Protein AF-A0A401TD90-F1 (afdb_monomer_lite)

Radius of gyration: 15.39 Å; chains: 1; bounding box: 31×41×41 Å

pLDDT: mean 76.8, std 19.7, range [31.86, 95.5]

Secondary structure (DSSP, 8-state):
-----B----STT--EEEE---S-TTGGGGGT-HHHHHHTT-EEE-TBTTTBSS-BS-SSS--GGG-B-TTT--HHHHHHHHHHHH-HHHHHHHSTTTTTSS--TT-GGG--SEEEEEEEETTEEEEEEEES-EEEETTEE-SSB-SSTTB-HHHHHHHHH-

Structure (mmCIF, N/CA/C/O backbone):
data_AF-A0A401TD90-F1
#
_entry.id   AF-A0A401TD90-F1
#
loop_
_atom_site.group_PDB
_atom_site.id
_atom_site.type_symbol
_atom_site.label_atom_id
_atom_site.label_alt_id
_atom_site.label_comp_id
_atom_site.label_asym_id
_atom_site.label_entity_id
_atom_site.label_seq_id
_atom_site.pdbx_PDB_ins_code
_atom_site.Cartn_x
_atom_site.Cartn_y
_atom_site.Cartn_z
_atom_site.occupancy
_atom_site.B_iso_or_equiv
_atom_site.auth_seq_id
_atom_site.auth_comp_id
_atom_site.auth_asym_id
_atom_site.auth_atom_id
_atom_site.pdbx_PDB_model_num
ATOM 1 N N . MET A 1 1 ? -1.130 -25.142 -6.577 1.00 31.86 1 MET A N 1
ATOM 2 C CA . MET A 1 1 ? -1.471 -23.709 -6.445 1.00 31.86 1 MET A CA 1
ATOM 3 C C . MET A 1 1 ? -2.400 -23.330 -7.586 1.00 31.86 1 MET A C 1
ATOM 5 O O . MET A 1 1 ? -2.073 -23.660 -8.720 1.00 31.86 1 MET A O 1
ATOM 9 N N . PRO A 1 2 ? -3.544 -22.691 -7.308 1.00 32.28 2 PRO A N 1
ATOM 10 C CA . PRO A 1 2 ? -3.805 -21.465 -8.053 1.00 32.28 2 PRO A CA 1
ATOM 11 C C . PRO A 1 2 ? -4.405 -20.373 -7.158 1.00 32.28 2 PRO A C 1
ATOM 13 O O . PRO A 1 2 ? -5.503 -20.513 -6.619 1.00 32.28 2 PRO A O 1
ATOM 16 N N . ILE A 1 3 ? -3.685 -19.256 -7.060 1.00 34.91 3 ILE A N 1
ATOM 17 C CA . ILE A 1 3 ? -4.291 -17.939 -6.857 1.00 34.91 3 ILE A CA 1
ATOM 18 C C . ILE A 1 3 ? -5.274 -17.767 -8.021 1.00 34.91 3 ILE A C 1
ATOM 20 O O . ILE A 1 3 ? -4.913 -18.009 -9.178 1.00 34.91 3 ILE A O 1
ATOM 24 N N . SER A 1 4 ? -6.536 -17.457 -7.732 1.00 32.69 4 SER A N 1
ATOM 25 C CA . SER A 1 4 ? -7.535 -17.244 -8.783 1.00 32.69 4 SER A CA 1
ATOM 26 C C . SER A 1 4 ? -7.292 -15.873 -9.402 1.00 32.69 4 SER A C 1
ATOM 28 O O . SER A 1 4 ? -7.885 -14.881 -9.004 1.00 32.69 4 SER A O 1
ATOM 30 N N . PHE A 1 5 ? -6.358 -15.822 -10.347 1.00 36.31 5 PHE A N 1
ATOM 31 C CA . PHE A 1 5 ? -6.118 -14.652 -11.174 1.00 36.31 5 PHE A CA 1
ATOM 32 C C . PHE A 1 5 ? -7.286 -14.496 -12.151 1.00 36.31 5 PHE A C 1
ATOM 34 O O . PHE A 1 5 ? -7.349 -15.209 -13.155 1.00 36.31 5 PHE A O 1
ATOM 41 N N . CYS A 1 6 ? -8.191 -13.550 -11.905 1.00 33.25 6 CYS A N 1
ATOM 42 C CA . CYS A 1 6 ? -9.061 -13.071 -12.973 1.00 33.25 6 CYS A CA 1
ATOM 43 C C . CYS A 1 6 ? -8.205 -12.221 -13.920 1.00 33.25 6 CYS A C 1
ATOM 45 O O . CYS A 1 6 ? -7.983 -11.034 -13.698 1.00 33.25 6 CYS A O 1
ATOM 47 N N . ARG A 1 7 ? -7.664 -12.847 -14.972 1.00 35.34 7 ARG A N 1
ATOM 48 C CA . ARG A 1 7 ? -7.084 -12.114 -16.102 1.00 35.34 7 ARG A CA 1
ATOM 49 C C . ARG A 1 7 ? -8.232 -11.531 -16.918 1.00 35.34 7 ARG A C 1
ATOM 51 O O . ARG A 1 7 ? -8.803 -12.235 -17.745 1.00 35.34 7 ARG A O 1
ATOM 58 N N . LEU A 1 8 ? -8.556 -10.262 -16.705 1.00 34.66 8 LEU A N 1
ATOM 59 C CA . LEU A 1 8 ? -9.324 -9.500 -17.686 1.00 34.66 8 LEU A CA 1
ATOM 60 C C . LEU A 1 8 ? -8.354 -8.824 -18.668 1.00 34.66 8 LEU A C 1
ATOM 62 O O . LEU A 1 8 ? -7.275 -8.386 -18.255 1.00 34.66 8 LEU A O 1
ATOM 66 N N . PRO A 1 9 ? -8.686 -8.758 -19.969 1.00 31.94 9 PRO A N 1
ATOM 67 C CA . PRO A 1 9 ? -7.861 -8.073 -20.953 1.00 31.94 9 PRO A CA 1
ATOM 68 C C . PRO A 1 9 ? -7.915 -6.562 -20.694 1.00 31.94 9 PRO A C 1
ATOM 70 O O . PRO A 1 9 ? -8.850 -5.884 -21.104 1.00 31.94 9 PRO A O 1
ATOM 73 N N . CYS A 1 10 ? -6.913 -6.026 -19.999 1.00 39.94 10 CYS A N 1
ATOM 74 C CA . CYS A 1 10 ? -6.721 -4.583 -19.895 1.00 39.94 10 CYS A CA 1
ATOM 75 C C . CYS A 1 10 ? -5.991 -4.085 -21.156 1.00 39.94 10 CYS A C 1
ATOM 77 O O . CYS A 1 10 ? -5.076 -4.748 -21.653 1.00 39.94 10 CYS A O 1
ATOM 79 N N . GLY A 1 11 ? -6.438 -2.954 -21.709 1.00 39.47 11 GLY A N 1
ATOM 80 C CA . GLY A 1 11 ? -6.043 -2.434 -23.020 1.00 39.47 11 GLY A CA 1
ATOM 81 C C . GLY A 1 11 ? -4.530 -2.429 -23.281 1.00 39.47 11 GLY A C 1
ATOM 82 O O . GLY A 1 11 ? -3.748 -1.872 -22.521 1.00 39.47 11 GLY A O 1
ATOM 83 N N . ALA A 1 12 ? -4.148 -3.088 -24.377 1.00 40.97 12 ALA A N 1
ATOM 84 C CA . ALA A 1 12 ? -2.905 -2.981 -25.143 1.00 40.97 12 ALA A CA 1
ATOM 85 C C . ALA A 1 12 ? -1.682 -2.310 -24.466 1.00 40.97 12 ALA A C 1
ATOM 87 O O . ALA A 1 12 ? -1.290 -1.225 -24.881 1.00 40.97 12 ALA A O 1
ATOM 88 N N . ARG A 1 13 ? -1.031 -2.979 -23.496 1.00 42.69 13 ARG A N 1
ATOM 89 C CA . ARG A 1 13 ? 0.454 -3.086 -23.345 1.00 42.69 13 ARG A CA 1
ATOM 90 C C . ARG A 1 13 ? 0.926 -3.599 -21.982 1.00 42.69 13 ARG A C 1
ATOM 92 O O . ARG A 1 13 ? 2.082 -4.007 -21.890 1.00 42.69 13 ARG A O 1
ATOM 99 N N . SER A 1 14 ? 0.066 -3.674 -20.971 1.00 50.41 14 SER A N 1
ATOM 100 C CA . SER A 1 14 ? 0.456 -4.119 -19.625 1.00 50.41 14 SER A CA 1
ATOM 101 C C . SER A 1 14 ? -0.301 -5.383 -19.227 1.00 50.41 14 SER A C 1
ATOM 103 O O . SER A 1 14 ? -1.516 -5.470 -19.388 1.00 50.41 14 SER A O 1
ATOM 105 N N . ARG A 1 15 ? 0.412 -6.399 -18.725 1.00 58.62 15 ARG A N 1
ATOM 106 C CA . ARG A 1 15 ? -0.233 -7.572 -18.120 1.00 58.62 15 ARG A CA 1
ATOM 107 C C . ARG A 1 15 ? -0.793 -7.130 -16.769 1.00 58.62 15 ARG A C 1
ATOM 109 O O . ARG A 1 15 ? -0.028 -7.059 -15.812 1.00 58.62 15 ARG A O 1
ATOM 116 N N . CYS A 1 16 ? -2.086 -6.821 -16.722 1.00 58.81 16 CYS A N 1
ATOM 117 C CA . CYS A 1 16 ? -2.776 -6.520 -15.474 1.00 58.81 16 CYS A CA 1
ATOM 118 C C . CYS A 1 16 ? -3.198 -7.812 -14.768 1.00 58.81 16 CYS A C 1
ATOM 120 O O . CYS A 1 16 ? -3.725 -8.742 -15.388 1.00 58.81 16 CYS A O 1
ATOM 122 N N . VAL A 1 17 ? -2.953 -7.868 -13.468 1.00 69.12 17 VAL A N 1
ATOM 123 C CA . VAL A 1 17 ? -3.370 -8.935 -12.567 1.00 69.12 17 VAL A CA 1
ATOM 124 C C . VAL A 1 17 ? -4.352 -8.334 -11.574 1.00 69.12 17 VAL A C 1
ATOM 126 O O . VAL A 1 17 ? -3.990 -7.405 -10.870 1.00 69.12 17 VAL A O 1
ATOM 129 N N . PHE A 1 18 ? -5.576 -8.853 -11.510 1.00 66.00 18 PHE A N 1
ATOM 130 C CA . PHE A 1 18 ? -6.567 -8.384 -10.546 1.00 66.00 18 PHE A CA 1
ATOM 131 C C . PHE A 1 18 ? -6.582 -9.279 -9.307 1.00 66.00 18 PHE A C 1
ATOM 133 O O . PHE A 1 18 ? -6.755 -10.497 -9.431 1.00 66.00 18 PHE A O 1
ATOM 140 N N . VAL A 1 19 ? -6.430 -8.673 -8.130 1.00 66.56 19 VAL A N 1
ATOM 141 C CA . VAL A 1 19 ? -6.551 -9.331 -6.824 1.00 66.56 19 VAL A CA 1
ATOM 142 C C . VAL A 1 19 ? -7.762 -8.743 -6.115 1.00 66.56 19 VAL A C 1
ATOM 144 O O . VAL A 1 19 ? -7.695 -7.676 -5.510 1.00 66.56 19 VAL A O 1
ATOM 147 N N . PHE A 1 20 ? -8.883 -9.458 -6.206 1.00 62.25 20 PHE A N 1
ATOM 148 C CA . PHE A 1 20 ? -10.095 -9.108 -5.480 1.00 62.25 20 PHE A CA 1
ATOM 149 C C . PHE A 1 20 ? -10.269 -10.009 -4.268 1.00 62.25 20 PHE A C 1
ATOM 151 O O . PHE A 1 20 ? -10.293 -11.238 -4.399 1.00 62.25 20 PHE A O 1
ATOM 158 N N . TRP A 1 21 ? -10.488 -9.406 -3.103 1.00 58.31 21 TRP A N 1
ATOM 159 C CA . TRP A 1 21 ? -11.007 -10.126 -1.948 1.00 58.31 21 TRP A CA 1
ATOM 160 C C . TRP A 1 21 ? -12.521 -10.294 -2.099 1.00 58.31 21 TRP A C 1
ATOM 162 O O . TRP A 1 21 ? -13.323 -9.729 -1.357 1.00 58.31 21 TRP A O 1
ATOM 172 N N . HIS A 1 22 ? -12.953 -11.098 -3.073 1.00 48.00 22 HIS A N 1
ATOM 173 C CA . HIS A 1 22 ? -14.280 -11.691 -2.940 1.00 48.00 22 HIS A CA 1
ATOM 174 C C . HIS A 1 22 ? -14.273 -12.518 -1.652 1.00 48.00 22 HIS A C 1
ATOM 176 O O . HIS A 1 22 ? -13.278 -13.177 -1.367 1.00 48.00 22 HIS A O 1
ATOM 182 N N . SER A 1 23 ? -15.376 -12.474 -0.899 1.00 39.91 23 SER A N 1
ATOM 183 C CA . SER A 1 23 ? -15.650 -13.060 0.433 1.00 39.91 23 SER A CA 1
ATOM 184 C C . SER A 1 23 ? -15.267 -14.550 0.650 1.00 39.91 23 SER A C 1
ATOM 186 O O . SER A 1 23 ? -15.591 -15.169 1.658 1.00 39.91 23 SER A O 1
ATOM 188 N N . CYS A 1 24 ? -14.572 -15.178 -0.294 1.00 38.38 24 CYS A N 1
ATOM 189 C CA . CYS A 1 24 ? -14.040 -16.516 -0.205 1.00 38.38 24 CYS A CA 1
ATOM 190 C C . CYS A 1 24 ? -12.698 -16.514 0.546 1.00 38.38 24 CYS A C 1
ATOM 192 O O . CYS A 1 24 ? -11.702 -15.977 0.068 1.00 38.38 24 CYS A O 1
ATOM 194 N N . ASN A 1 25 ? -12.668 -17.229 1.671 1.00 43.09 25 ASN A N 1
ATOM 195 C CA . ASN A 1 25 ? -11.538 -17.550 2.562 1.00 43.09 25 ASN A CA 1
ATOM 196 C C . ASN A 1 25 ? -10.244 -18.087 1.891 1.00 43.09 25 ASN A C 1
ATOM 198 O O . ASN A 1 25 ? -9.324 -18.537 2.569 1.00 43.09 25 ASN A O 1
ATOM 202 N N . ARG A 1 26 ? -10.159 -18.110 0.557 1.00 42.19 26 ARG A N 1
ATOM 203 C CA . ARG A 1 26 ? -9.131 -18.804 -0.219 1.00 42.19 26 ARG A CA 1
ATOM 204 C C . ARG A 1 26 ? -7.794 -18.056 -0.271 1.00 42.19 26 ARG A C 1
ATOM 206 O O . ARG A 1 26 ? -6.772 -18.719 -0.392 1.00 42.19 26 ARG A O 1
ATOM 213 N N . VAL A 1 27 ? -7.741 -16.737 -0.086 1.00 48.81 27 VAL A N 1
ATOM 214 C CA . VAL A 1 27 ? -6.447 -16.019 -0.014 1.00 48.81 27 VAL A CA 1
ATOM 215 C C . VAL A 1 27 ? -5.668 -16.401 1.262 1.00 48.81 27 VAL A C 1
ATOM 217 O O . VAL A 1 27 ? -4.457 -16.588 1.218 1.00 48.81 27 VAL A O 1
ATOM 220 N N . LEU A 1 28 ? -6.363 -16.703 2.367 1.00 47.25 28 LEU A N 1
ATOM 221 C CA . LEU A 1 28 ? -5.750 -17.175 3.624 1.00 47.25 28 LEU A CA 1
ATOM 222 C C . LEU A 1 28 ? -5.353 -18.665 3.601 1.00 47.25 28 LEU A C 1
ATOM 224 O O . LEU A 1 28 ? -4.622 -19.131 4.479 1.00 47.25 28 LEU A O 1
ATOM 228 N N . THR A 1 29 ? -5.795 -19.430 2.592 1.00 43.00 29 THR A N 1
ATOM 229 C CA . THR A 1 29 ? -5.510 -20.877 2.494 1.00 43.00 29 THR A CA 1
ATOM 230 C C . THR A 1 29 ? -4.064 -21.200 2.109 1.00 43.00 29 THR A C 1
ATOM 232 O O . THR A 1 29 ? -3.589 -22.284 2.438 1.00 43.00 29 THR A O 1
ATOM 235 N N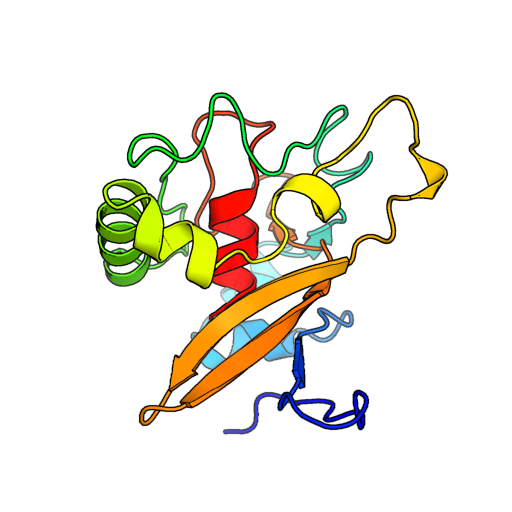 . GLY A 1 30 ? -3.340 -20.274 1.466 1.00 41.25 30 GLY A N 1
ATOM 236 C CA . GLY A 1 30 ? -1.942 -20.474 1.056 1.00 41.25 30 GLY A CA 1
ATOM 237 C C . GLY A 1 30 ? -0.912 -20.310 2.181 1.00 41.25 30 GLY A C 1
ATOM 238 O O . GLY A 1 30 ? 0.183 -20.854 2.080 1.00 41.25 30 GLY A O 1
ATOM 239 N N . ALA A 1 31 ? -1.272 -19.612 3.264 1.00 46.34 31 ALA A N 1
ATOM 240 C CA . ALA A 1 31 ? -0.386 -19.297 4.390 1.00 46.34 31 ALA A CA 1
ATOM 241 C C . ALA A 1 31 ? -0.474 -20.300 5.563 1.00 46.34 31 ALA A C 1
ATOM 243 O O . ALA A 1 31 ? 0.096 -20.067 6.625 1.00 46.34 31 ALA A O 1
ATOM 244 N N . GLY A 1 32 ? -1.226 -21.402 5.420 1.00 42.97 32 GLY A N 1
ATOM 245 C CA . GLY A 1 32 ? -1.464 -22.353 6.519 1.00 42.97 32 GLY A CA 1
ATOM 246 C C . GLY A 1 32 ? -2.395 -21.824 7.623 1.00 42.97 32 GLY A C 1
ATOM 247 O O . GLY A 1 32 ? -2.445 -22.382 8.717 1.00 42.97 32 GLY A O 1
ATOM 248 N N . LEU A 1 33 ? -3.152 -20.755 7.351 1.00 51.25 33 LEU A N 1
ATOM 249 C CA . LEU A 1 33 ? -3.988 -20.049 8.331 1.00 51.25 33 LEU A CA 1
ATOM 250 C C . LEU A 1 33 ? -5.461 -20.493 8.329 1.00 51.25 33 LEU A C 1
ATOM 252 O O . LEU A 1 33 ? -6.286 -19.847 8.975 1.00 51.25 33 LEU A O 1
ATOM 256 N N . THR A 1 34 ? -5.801 -21.602 7.659 1.00 45.41 34 THR A N 1
ATOM 257 C CA . THR A 1 34 ? -7.189 -22.072 7.465 1.00 45.41 34 THR A CA 1
ATOM 258 C C . THR A 1 34 ? -7.980 -22.207 8.762 1.00 45.41 34 THR A C 1
ATOM 260 O O . THR A 1 34 ? -9.149 -21.850 8.785 1.00 45.41 34 THR A O 1
ATOM 263 N N . GLY A 1 35 ? -7.351 -22.674 9.844 1.00 46.34 35 GLY A N 1
ATOM 264 C CA . GLY A 1 35 ? -8.000 -22.776 11.152 1.00 46.34 35 GLY A CA 1
ATOM 265 C C . GLY A 1 35 ? -8.035 -21.455 11.922 1.00 46.34 35 GLY A C 1
ATOM 266 O O . GLY A 1 35 ? -9.014 -21.167 12.599 1.00 46.34 35 GLY A O 1
ATOM 267 N N . LYS A 1 36 ? -6.993 -20.622 11.811 1.00 43.28 36 LYS A N 1
ATOM 268 C CA . LYS A 1 36 ? -6.858 -19.393 12.611 1.00 43.28 36 LYS A CA 1
ATOM 269 C C . LYS A 1 36 ? -7.720 -18.251 12.079 1.00 43.28 36 LYS A C 1
ATOM 271 O O . LYS A 1 36 ? -8.339 -17.564 12.873 1.00 43.28 36 LYS A O 1
ATOM 276 N N . ALA A 1 37 ? -7.817 -18.074 10.764 1.00 45.47 37 ALA A N 1
ATOM 277 C CA . ALA A 1 37 ? -8.577 -16.977 10.164 1.00 45.47 37 ALA A CA 1
ATOM 278 C C . ALA A 1 37 ? -10.082 -17.026 10.481 1.00 45.47 37 ALA A C 1
ATOM 280 O O . ALA A 1 37 ? -10.676 -16.012 10.839 1.00 45.47 37 ALA A O 1
ATOM 281 N N . SER A 1 38 ? -10.683 -18.218 10.412 1.00 46.59 38 SER A N 1
ATOM 282 C CA . SER A 1 38 ? -12.087 -18.446 10.773 1.00 46.59 38 SER A CA 1
ATOM 283 C C . SER A 1 38 ? -12.336 -18.420 12.283 1.00 46.59 38 SER A C 1
ATOM 285 O O . SER A 1 38 ? -13.414 -18.013 12.699 1.00 46.59 38 SER A O 1
ATOM 287 N N . LEU A 1 39 ? -11.358 -18.818 13.108 1.00 47.50 39 LEU A N 1
ATOM 288 C CA . LEU A 1 39 ? -11.453 -18.727 14.574 1.00 47.50 39 LEU A CA 1
ATOM 289 C C . LEU A 1 39 ? -11.248 -17.298 15.098 1.00 47.50 39 LEU A C 1
ATOM 291 O O . LEU A 1 39 ? -11.749 -16.964 16.165 1.00 47.50 39 LEU A O 1
ATOM 295 N N . LEU A 1 40 ? -10.516 -16.465 14.356 1.00 50.50 40 LEU A N 1
ATOM 296 C CA . LEU A 1 40 ? -10.216 -15.080 14.719 1.00 50.50 40 LEU A CA 1
ATOM 297 C C . LEU A 1 40 ? -11.210 -14.067 14.126 1.00 50.50 40 LEU A C 1
ATOM 299 O O . LEU A 1 40 ? -11.115 -12.885 14.436 1.00 50.50 40 LEU A O 1
ATOM 303 N N . GLY A 1 41 ? -12.153 -14.506 13.283 1.00 55.19 41 GLY A N 1
ATOM 304 C CA . GLY A 1 41 ? -13.134 -13.618 12.654 1.00 55.19 41 GLY A CA 1
ATOM 305 C C . GLY A 1 41 ? -12.505 -12.609 11.691 1.00 55.19 41 GLY A C 1
ATOM 306 O O . GLY A 1 41 ? -12.944 -11.463 11.649 1.00 55.19 41 GLY A O 1
ATOM 307 N N . ALA A 1 42 ? -11.463 -13.012 10.953 1.00 59.69 42 ALA A N 1
ATOM 308 C CA . ALA A 1 42 ? -10.744 -12.107 10.066 1.00 59.69 42 ALA A CA 1
ATOM 309 C C . ALA A 1 42 ? -11.567 -11.772 8.806 1.00 59.69 42 ALA A C 1
ATOM 311 O O . ALA A 1 42 ? -11.675 -12.607 7.905 1.00 59.69 42 ALA A O 1
ATOM 312 N N . TRP A 1 43 ? -12.129 -10.562 8.726 1.00 62.44 43 TRP A N 1
ATOM 313 C CA . TRP A 1 43 ? -12.923 -10.097 7.578 1.00 62.44 43 TRP A CA 1
ATOM 314 C C . TRP A 1 43 ? -12.229 -8.948 6.842 1.00 62.44 43 TRP A C 1
ATOM 316 O O . TRP A 1 43 ? -11.508 -8.151 7.441 1.00 62.44 43 TRP A O 1
ATOM 326 N N . GLY A 1 44 ? -12.435 -8.889 5.523 1.00 70.25 44 GLY A N 1
ATOM 327 C CA . GLY A 1 44 ? -11.962 -7.795 4.678 1.00 70.25 44 GLY A CA 1
ATOM 328 C C . GLY A 1 44 ? -12.907 -6.600 4.763 1.00 70.25 44 GLY A C 1
ATOM 329 O O . GLY A 1 44 ? -13.994 -6.670 4.181 1.00 70.25 44 GLY A O 1
ATOM 330 N N . LEU A 1 45 ? -12.497 -5.536 5.455 1.00 73.94 45 LEU A N 1
ATOM 331 C CA . LEU A 1 45 ? -13.265 -4.290 5.561 1.00 73.94 45 LEU A CA 1
ATOM 332 C C . LEU A 1 45 ? -12.720 -3.249 4.569 1.00 73.94 45 LEU A C 1
ATOM 334 O O . LEU A 1 45 ? -11.498 -3.186 4.404 1.00 73.94 45 LEU A O 1
ATOM 338 N N . PRO A 1 46 ? -13.586 -2.478 3.882 1.00 74.12 46 PRO A N 1
ATOM 339 C CA . PRO A 1 46 ? -13.167 -1.357 3.047 1.00 74.12 46 PRO A CA 1
ATOM 340 C C . PRO A 1 46 ? -12.515 -0.261 3.897 1.00 74.12 46 PRO A C 1
ATOM 342 O O . PRO A 1 46 ? -12.816 -0.103 5.083 1.00 74.12 46 PRO A O 1
ATOM 345 N N . LEU A 1 47 ? -11.626 0.513 3.280 1.00 78.94 47 LEU A N 1
ATOM 346 C CA . LEU A 1 47 ? -10.890 1.567 3.975 1.00 78.94 47 LEU A CA 1
ATOM 347 C C . LEU A 1 47 ? -11.796 2.739 4.342 1.00 78.94 47 LEU A C 1
ATOM 349 O O . LEU A 1 47 ? -11.766 3.213 5.477 1.00 78.94 47 LEU A O 1
ATOM 353 N N . SER A 1 48 ? -12.628 3.180 3.396 1.00 72.44 48 SER A N 1
ATOM 354 C CA . SER A 1 48 ? -13.518 4.321 3.592 1.00 72.44 48 SER A CA 1
ATOM 355 C C . SER A 1 48 ? -14.660 3.982 4.554 1.00 72.44 48 SER A C 1
ATOM 357 O O . SER A 1 48 ? -15.514 3.153 4.235 1.00 72.44 48 SER A O 1
ATOM 359 N N . GLY A 1 49 ? -14.705 4.654 5.707 1.00 68.44 49 GLY A N 1
ATOM 360 C CA . GLY A 1 49 ? -15.850 4.665 6.623 1.00 68.44 49 GLY A CA 1
ATOM 361 C C . GLY A 1 49 ? -15.961 3.476 7.584 1.00 68.44 49 GLY A C 1
ATOM 362 O O . GLY A 1 49 ? -16.534 3.643 8.655 1.00 68.44 49 GLY A O 1
ATOM 363 N N . GLU A 1 50 ? -15.406 2.304 7.255 1.00 75.31 50 GLU A N 1
ATOM 364 C CA . GLU A 1 50 ? -15.428 1.134 8.157 1.00 75.31 50 GLU A CA 1
ATOM 365 C C . GLU A 1 50 ? -14.132 0.971 8.963 1.00 75.31 50 GLU A C 1
ATOM 367 O O . GLU A 1 50 ? -14.187 0.609 10.138 1.00 75.31 50 GLU A O 1
ATOM 372 N N . LEU A 1 51 ? -12.972 1.255 8.359 1.00 78.00 51 LEU A N 1
ATOM 373 C CA . LEU A 1 51 ? -11.671 1.174 9.037 1.00 78.00 51 LEU A CA 1
ATOM 374 C C . LEU A 1 51 ? -11.165 2.526 9.531 1.00 78.00 51 LEU A C 1
ATOM 376 O O . LEU A 1 51 ? -10.493 2.591 10.560 1.00 78.00 51 LEU A O 1
ATOM 380 N N . CYS A 1 52 ? -11.453 3.597 8.790 1.00 83.06 52 CYS A N 1
ATOM 381 C CA . CYS A 1 52 ? -10.933 4.923 9.077 1.00 83.06 52 CYS A CA 1
ATOM 382 C C . CYS A 1 52 ? -11.840 6.026 8.503 1.00 83.06 52 CYS A C 1
ATOM 384 O O . CYS A 1 52 ? -12.402 5.868 7.417 1.00 83.06 52 CYS A O 1
ATOM 386 N N . GLU A 1 53 ? -11.966 7.151 9.214 1.00 80.69 53 GLU A N 1
ATOM 387 C CA . GLU A 1 53 ? -12.764 8.311 8.774 1.00 80.69 53 GLU A CA 1
ATOM 388 C C . GLU A 1 53 ? -12.031 9.207 7.752 1.00 80.69 53 GLU A C 1
ATOM 390 O O . GLU A 1 53 ? -12.680 9.946 7.017 1.00 80.69 53 GLU A O 1
ATOM 395 N N . ASP A 1 54 ? -10.700 9.117 7.661 1.00 87.56 54 ASP A N 1
ATOM 396 C CA . ASP A 1 54 ? -9.852 9.887 6.732 1.00 87.56 54 ASP A CA 1
ATOM 397 C C . ASP A 1 54 ? -8.671 9.016 6.264 1.00 87.56 54 ASP A C 1
ATOM 399 O O . ASP A 1 54 ? -7.533 9.231 6.691 1.00 87.56 54 ASP A O 1
ATOM 403 N N . PRO A 1 55 ? -8.928 7.956 5.473 1.00 90.38 55 PRO A N 1
ATOM 404 C CA . PRO A 1 55 ? -7.863 7.102 4.977 1.00 90.38 55 PRO A CA 1
ATOM 405 C C . PRO A 1 55 ? -6.996 7.852 3.970 1.00 90.38 55 PRO A C 1
ATOM 407 O O . PRO A 1 55 ? -7.493 8.587 3.120 1.00 90.38 55 PRO A O 1
ATOM 410 N N . ARG A 1 56 ? -5.688 7.639 4.065 1.00 91.62 56 ARG A N 1
ATOM 411 C CA . ARG A 1 56 ? -4.660 8.229 3.216 1.00 91.62 56 ARG A CA 1
ATOM 412 C C . ARG A 1 56 ? -3.746 7.136 2.697 1.00 91.62 56 ARG A C 1
ATOM 414 O O . ARG A 1 56 ? -3.404 6.183 3.403 1.00 91.62 56 ARG A O 1
ATOM 421 N N . LEU A 1 57 ? -3.325 7.278 1.449 1.00 91.75 57 LEU A N 1
ATOM 422 C CA . LEU A 1 57 ? -2.328 6.390 0.883 1.00 91.75 57 LEU A CA 1
ATOM 423 C C . LEU A 1 57 ? -0.982 6.693 1.544 1.00 91.75 57 LEU A C 1
ATOM 425 O O . LEU A 1 57 ? -0.336 5.768 2.029 1.00 91.75 57 LEU A O 1
ATOM 429 N N . PHE A 1 58 ? -0.635 7.978 1.667 1.00 92.44 58 PHE A N 1
ATOM 430 C CA . PHE A 1 58 ? 0.578 8.446 2.339 1.00 92.44 58 PHE A CA 1
ATOM 431 C C . PHE A 1 58 ? 0.275 9.529 3.375 1.00 92.44 58 PHE A C 1
ATOM 433 O O . PHE A 1 58 ? -0.494 10.459 3.109 1.00 92.44 58 PHE A O 1
ATOM 440 N N . VAL A 1 59 ? 0.955 9.475 4.521 1.00 89.88 59 VAL A N 1
ATOM 441 C CA . VAL A 1 59 ? 0.974 10.570 5.498 1.00 89.88 59 VAL A CA 1
ATOM 442 C C . VAL A 1 59 ? 2.408 11.070 5.622 1.00 89.88 59 VAL A C 1
ATOM 444 O O . VAL A 1 59 ? 3.308 10.343 6.009 1.00 89.88 59 VAL A O 1
ATOM 447 N N . ASP A 1 60 ? 2.642 12.323 5.225 1.00 86.81 60 AS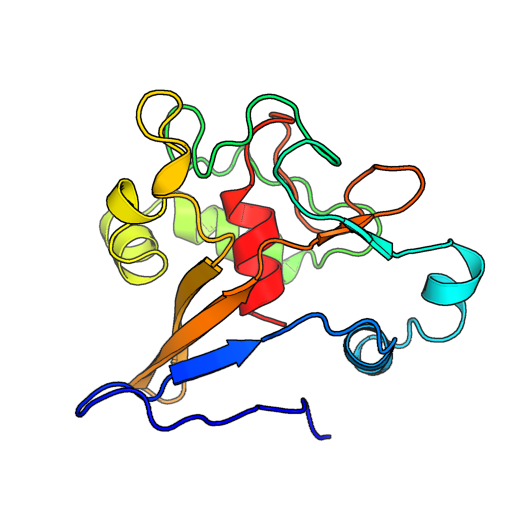P A N 1
ATOM 448 C CA . ASP A 1 60 ? 3.978 12.942 5.166 1.00 86.81 60 ASP A CA 1
ATOM 449 C C . ASP A 1 60 ? 5.007 12.227 4.253 1.00 86.81 60 ASP A C 1
ATOM 451 O O . ASP A 1 60 ? 6.199 12.543 4.271 1.00 86.81 60 ASP A O 1
ATOM 455 N N . GLY A 1 61 ? 4.543 11.334 3.371 1.00 87.44 61 GLY A N 1
ATOM 456 C CA . GLY A 1 61 ? 5.351 10.636 2.368 1.00 87.44 61 GLY A CA 1
ATOM 457 C C . GLY A 1 61 ? 5.419 9.131 2.619 1.00 87.44 61 GLY A C 1
ATOM 458 O O . GLY A 1 61 ? 4.546 8.578 3.261 1.00 87.44 61 GLY A O 1
ATOM 459 N N . ILE A 1 62 ? 6.440 8.468 2.067 1.00 87.56 62 ILE A N 1
ATOM 460 C CA . ILE A 1 62 ? 6.765 7.078 2.416 1.00 87.56 62 ILE A CA 1
ATOM 461 C C . ILE A 1 62 ? 7.998 7.095 3.308 1.00 87.56 62 ILE A C 1
ATOM 463 O O . ILE A 1 62 ? 9.026 7.677 2.947 1.00 87.56 62 ILE A O 1
ATOM 467 N N . SER A 1 63 ? 7.922 6.395 4.430 1.00 86.31 63 SER A N 1
ATOM 468 C CA . SER A 1 63 ? 8.980 6.278 5.415 1.00 86.31 63 SER A CA 1
ATOM 469 C C . SER A 1 63 ? 9.090 4.834 5.920 1.00 86.31 63 SER A C 1
ATOM 471 O O . SER A 1 63 ? 8.128 4.079 6.018 1.00 86.31 63 SER A O 1
ATOM 473 N N . SER A 1 64 ? 10.305 4.410 6.274 1.00 82.69 64 SER A N 1
ATOM 474 C CA . SER A 1 64 ? 10.512 3.087 6.880 1.00 82.69 64 SER A CA 1
ATOM 475 C C . SER A 1 64 ? 9.949 2.982 8.301 1.00 82.69 64 SER A C 1
ATOM 477 O O . SER A 1 64 ? 9.837 1.878 8.828 1.00 82.69 64 SER A O 1
ATOM 479 N N . ARG A 1 65 ? 9.595 4.112 8.931 1.00 80.00 65 ARG A N 1
ATOM 480 C CA . ARG A 1 65 ? 8.945 4.146 10.251 1.00 80.00 65 ARG A CA 1
ATOM 481 C C . ARG A 1 65 ? 7.476 3.734 10.182 1.00 80.00 65 ARG A C 1
ATOM 483 O O . ARG A 1 65 ? 6.895 3.412 11.213 1.00 80.00 65 ARG A O 1
ATOM 490 N N . ASP A 1 66 ? 6.924 3.675 8.978 1.00 79.19 66 ASP A N 1
ATOM 491 C CA . ASP A 1 66 ? 5.514 3.417 8.695 1.00 79.19 66 ASP A CA 1
ATOM 492 C C . ASP A 1 66 ? 5.237 1.906 8.608 1.00 79.19 66 ASP A C 1
ATOM 494 O O . ASP A 1 66 ? 4.268 1.454 8.001 1.00 79.19 66 ASP A O 1
ATOM 498 N N . LEU A 1 67 ? 6.144 1.081 9.134 1.00 84.25 67 LEU A N 1
ATOM 499 C CA . LEU A 1 67 ? 6.148 -0.356 8.913 1.00 84.25 67 LEU A CA 1
ATOM 500 C C . LEU A 1 67 ? 6.102 -1.108 10.235 1.00 84.25 67 LEU A C 1
ATOM 502 O O . LEU A 1 67 ? 7.126 -1.470 10.814 1.00 84.25 67 LEU A O 1
ATOM 506 N N . ASN A 1 68 ? 4.886 -1.417 10.669 1.00 83.81 68 ASN A N 1
ATOM 507 C CA . ASN A 1 68 ? 4.631 -2.460 11.649 1.00 83.81 68 ASN A CA 1
ATOM 508 C C . ASN A 1 68 ? 4.305 -3.760 10.920 1.00 83.81 68 ASN A C 1
ATOM 510 O O . ASN A 1 68 ? 3.500 -3.775 9.995 1.00 83.81 68 ASN A O 1
ATOM 514 N N . GLN A 1 69 ? 4.908 -4.872 11.347 1.00 82.38 69 GLN A N 1
ATOM 515 C CA . GLN A 1 69 ? 4.671 -6.187 10.739 1.00 82.38 69 GLN A CA 1
ATOM 516 C C . GLN A 1 69 ? 3.242 -6.704 10.969 1.00 82.38 69 GLN A C 1
ATOM 518 O O . GLN A 1 69 ? 2.734 -7.478 10.167 1.00 82.38 69 GLN A O 1
ATOM 523 N N . GLY A 1 70 ? 2.596 -6.309 12.066 1.00 81.00 70 GLY A N 1
ATOM 524 C CA . GLY A 1 70 ? 1.356 -6.939 12.513 1.00 81.00 70 GLY A CA 1
ATOM 525 C C . GLY A 1 70 ? 1.575 -8.343 13.086 1.00 81.00 70 GLY A C 1
ATOM 526 O O . GLY A 1 70 ? 2.695 -8.849 13.172 1.00 81.00 70 GLY A O 1
ATOM 527 N N . SER A 1 71 ? 0.488 -8.974 13.526 1.00 76.00 71 SER A N 1
ATOM 528 C CA . SER A 1 71 ? 0.525 -10.275 14.208 1.00 76.00 71 SER A CA 1
ATOM 529 C C . SER A 1 71 ? 0.722 -11.457 13.256 1.00 76.00 71 SER A C 1
ATOM 531 O O . SER A 1 71 ? 1.189 -12.515 13.683 1.00 76.00 71 SER A O 1
ATOM 533 N N . LEU A 1 72 ? 0.372 -11.283 11.978 1.00 75.06 72 LEU A N 1
ATOM 534 C CA . LEU A 1 72 ? 0.445 -12.308 10.934 1.00 75.06 72 LEU A CA 1
ATOM 535 C C . LEU A 1 72 ? 1.253 -11.879 9.701 1.00 75.06 72 LEU A C 1
ATOM 537 O O . LEU A 1 72 ? 1.348 -12.656 8.751 1.00 75.06 72 LEU A O 1
ATOM 541 N N . GLY A 1 73 ? 1.828 -10.674 9.689 1.00 72.69 73 GLY A N 1
ATOM 542 C CA . GLY A 1 73 ? 2.659 -10.224 8.575 1.00 72.69 73 GLY A CA 1
ATOM 543 C C . GLY A 1 73 ? 4.031 -10.882 8.538 1.00 72.69 73 GLY A C 1
ATOM 544 O O . GLY A 1 73 ? 4.440 -11.632 9.431 1.00 72.69 73 GLY A O 1
ATOM 545 N N . ASN A 1 74 ? 4.763 -10.587 7.473 1.00 80.94 74 ASN A N 1
ATOM 546 C CA . ASN A 1 74 ? 6.023 -11.241 7.154 1.00 80.94 74 ASN A CA 1
ATOM 547 C C . ASN A 1 74 ? 7.219 -10.309 7.393 1.00 80.94 74 ASN A C 1
ATOM 549 O O . ASN A 1 74 ? 7.341 -9.273 6.742 1.00 80.94 74 ASN A O 1
ATOM 553 N N . CYS A 1 75 ? 8.160 -10.692 8.261 1.00 86.62 75 CYS A N 1
ATOM 554 C CA . CYS A 1 75 ? 9.340 -9.864 8.555 1.00 86.62 75 CYS A CA 1
ATOM 555 C C . CYS A 1 75 ? 10.207 -9.587 7.314 1.00 86.62 75 CYS A C 1
ATOM 557 O O . CYS A 1 75 ? 10.732 -8.486 7.153 1.00 86.62 75 CYS A O 1
ATOM 559 N N . TRP A 1 76 ? 10.322 -10.562 6.405 1.00 88.75 76 TRP A N 1
ATOM 560 C CA . TRP A 1 76 ? 11.053 -10.401 5.145 1.00 88.75 76 TRP A CA 1
ATOM 561 C C . TRP A 1 76 ? 10.388 -9.367 4.227 1.00 88.75 76 TRP A C 1
ATOM 563 O O . TRP A 1 76 ? 11.086 -8.639 3.523 1.00 88.75 76 TRP A O 1
ATOM 573 N N . PHE A 1 77 ? 9.057 -9.263 4.266 1.00 88.94 77 PHE A N 1
ATOM 574 C CA . PHE A 1 77 ? 8.307 -8.284 3.486 1.00 88.94 77 PHE A CA 1
ATOM 575 C C . PHE A 1 77 ? 8.500 -6.874 4.052 1.00 88.94 77 PHE A C 1
ATOM 577 O O . PHE A 1 77 ? 8.827 -5.949 3.311 1.00 88.94 77 PHE A O 1
ATOM 584 N N . VAL A 1 78 ? 8.398 -6.726 5.376 1.00 88.00 78 VAL A N 1
ATOM 585 C CA . VAL A 1 78 ? 8.646 -5.458 6.081 1.00 88.00 78 VAL A CA 1
ATOM 586 C C . VAL A 1 78 ? 10.059 -4.935 5.825 1.00 88.00 78 VAL A C 1
ATOM 588 O O . VAL A 1 78 ? 10.237 -3.756 5.516 1.00 88.00 78 VAL A O 1
ATOM 591 N N . ALA A 1 79 ? 11.069 -5.807 5.896 1.00 90.00 79 ALA A N 1
ATOM 592 C CA . ALA A 1 79 ? 12.449 -5.432 5.602 1.00 90.00 79 ALA A CA 1
ATOM 593 C C . ALA A 1 79 ? 12.611 -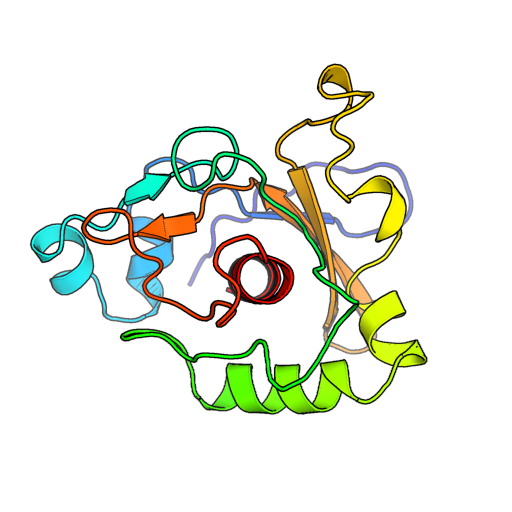4.941 4.152 1.00 90.00 79 ALA A C 1
ATOM 595 O O . ALA A 1 79 ? 13.234 -3.906 3.915 1.00 90.00 79 ALA A O 1
ATOM 596 N N . ALA A 1 80 ? 11.997 -5.629 3.183 1.00 91.44 80 ALA A N 1
ATOM 597 C CA . ALA A 1 80 ? 12.012 -5.201 1.785 1.00 91.44 80 ALA A CA 1
ATOM 598 C C . ALA A 1 80 ? 11.308 -3.846 1.582 1.00 91.44 80 ALA A C 1
ATOM 600 O O . ALA A 1 80 ? 11.837 -2.981 0.882 1.00 91.44 80 ALA A O 1
ATOM 601 N N . CYS A 1 81 ? 10.161 -3.629 2.233 1.00 91.88 81 CYS A N 1
ATOM 602 C CA . CYS A 1 81 ? 9.438 -2.356 2.187 1.00 91.88 81 CYS A CA 1
ATOM 603 C C . CYS A 1 81 ? 10.228 -1.218 2.838 1.00 91.88 81 CYS A C 1
ATOM 605 O O . CYS A 1 81 ? 10.224 -0.102 2.326 1.00 91.88 81 CYS A O 1
ATOM 607 N N . SER A 1 82 ? 10.972 -1.500 3.911 1.00 92.00 82 SER A N 1
ATOM 608 C CA . SER A 1 82 ? 11.850 -0.515 4.551 1.00 92.00 82 SER A CA 1
ATOM 609 C C . SER A 1 82 ? 12.939 -0.050 3.590 1.00 92.00 82 SER A C 1
ATOM 611 O O . SER A 1 82 ? 13.187 1.147 3.479 1.00 92.00 82 SER A O 1
ATOM 613 N N . CYS A 1 83 ? 13.562 -0.971 2.847 1.00 93.00 83 CYS A N 1
ATOM 614 C CA . CYS A 1 83 ? 14.522 -0.611 1.804 1.00 93.00 83 CYS A CA 1
ATOM 615 C C . CYS A 1 83 ? 13.854 0.181 0.670 1.00 93.00 83 CYS A C 1
ATOM 617 O O . CYS A 1 83 ? 14.400 1.190 0.228 1.00 93.00 83 CYS A O 1
ATOM 619 N N . LEU A 1 84 ? 12.662 -0.234 0.230 1.00 93.12 84 LEU A N 1
ATOM 620 C CA . LEU A 1 84 ? 11.899 0.457 -0.812 1.00 93.12 84 LEU A CA 1
ATOM 621 C C . LEU A 1 84 ? 11.594 1.916 -0.434 1.00 93.12 84 LEU A C 1
ATOM 623 O O . LEU A 1 84 ? 11.762 2.808 -1.265 1.00 93.12 84 LEU A O 1
ATOM 627 N N . ALA A 1 85 ? 11.215 2.157 0.822 1.00 92.12 85 ALA A N 1
ATOM 628 C CA . ALA A 1 85 ? 10.905 3.478 1.363 1.00 92.12 85 ALA A CA 1
ATOM 629 C C . ALA A 1 85 ? 12.091 4.456 1.298 1.00 92.12 85 ALA A C 1
ATOM 631 O O . ALA A 1 85 ? 11.894 5.658 1.134 1.00 92.12 85 ALA A O 1
ATOM 632 N N . THR A 1 86 ? 13.329 3.955 1.377 1.00 92.31 86 THR A N 1
ATOM 633 C CA . THR A 1 86 ? 14.532 4.808 1.341 1.00 92.31 86 THR A CA 1
ATOM 634 C C . THR A 1 86 ? 14.871 5.353 -0.046 1.00 92.31 86 THR A C 1
ATOM 636 O O . THR A 1 86 ? 15.580 6.353 -0.140 1.00 92.31 86 THR A O 1
ATOM 639 N N . GLU A 1 87 ? 14.365 4.743 -1.123 1.00 93.56 87 GLU A N 1
ATOM 640 C CA . GLU A 1 87 ? 14.736 5.100 -2.493 1.00 93.56 87 GLU A CA 1
ATOM 641 C C . GLU A 1 87 ? 13.532 5.630 -3.278 1.00 93.56 87 GLU A C 1
ATOM 643 O O . GLU A 1 87 ? 12.721 4.880 -3.833 1.00 93.56 87 GLU A O 1
ATOM 648 N N . SER A 1 88 ? 13.443 6.960 -3.366 1.00 90.94 88 SER A N 1
ATOM 649 C CA . SER A 1 88 ? 12.293 7.633 -3.974 1.00 90.94 88 SER A CA 1
ATOM 650 C C . SER A 1 88 ? 12.054 7.280 -5.439 1.00 90.94 88 SER A C 1
ATOM 652 O O . SER A 1 88 ? 10.909 7.217 -5.890 1.00 90.94 88 SER A O 1
ATOM 654 N N . SER A 1 89 ? 13.121 7.010 -6.192 1.00 92.31 89 SER A N 1
ATOM 655 C CA . SER A 1 89 ? 13.010 6.633 -7.600 1.00 92.31 89 SER A CA 1
ATOM 656 C C . SER A 1 89 ? 12.477 5.210 -7.793 1.00 92.31 89 SER A C 1
ATOM 658 O O . SER A 1 89 ? 11.956 4.891 -8.866 1.00 92.31 89 SER A O 1
ATOM 660 N N . LEU A 1 90 ? 12.598 4.354 -6.773 1.00 93.25 90 LEU A N 1
ATOM 661 C CA . LEU A 1 90 ? 12.166 2.964 -6.816 1.00 93.25 90 LEU A CA 1
ATOM 662 C C . LEU A 1 90 ? 10.716 2.822 -6.364 1.00 93.25 90 LEU A C 1
ATOM 664 O O . LEU A 1 90 ? 9.926 2.219 -7.092 1.00 93.25 90 LEU A O 1
ATOM 668 N N . TRP A 1 91 ? 10.330 3.411 -5.228 1.00 93.94 91 TRP A N 1
ATOM 669 C CA . TRP A 1 91 ? 8.947 3.285 -4.762 1.00 93.94 91 TRP A CA 1
ATOM 670 C C . TRP A 1 91 ? 7.956 3.942 -5.721 1.00 93.94 91 TRP A C 1
ATOM 672 O O . TRP A 1 91 ? 6.899 3.374 -5.961 1.00 93.94 91 TRP A O 1
ATOM 682 N N . LYS A 1 92 ? 8.325 5.039 -6.397 1.00 94.69 92 LYS A N 1
ATOM 683 C CA . LYS A 1 92 ? 7.491 5.656 -7.450 1.00 94.69 92 LYS A CA 1
ATOM 684 C C . LYS A 1 92 ? 7.299 4.770 -8.684 1.00 94.69 92 LYS A C 1
ATOM 686 O O . LYS A 1 92 ? 6.371 4.982 -9.460 1.00 94.69 92 LYS A O 1
ATOM 691 N N . LYS A 1 93 ? 8.178 3.783 -8.904 1.00 94.38 93 LYS A N 1
ATOM 692 C CA . LYS A 1 93 ? 7.973 2.757 -9.941 1.00 94.38 93 LYS A CA 1
ATOM 693 C C . LYS A 1 93 ? 7.010 1.676 -9.468 1.00 94.38 93 LYS A C 1
ATOM 695 O O . LYS A 1 93 ? 6.267 1.168 -10.299 1.00 94.38 93 LYS A O 1
ATOM 700 N N . VAL A 1 94 ? 7.049 1.339 -8.176 1.00 95.50 94 VAL A N 1
ATOM 701 C CA . VAL A 1 94 ? 6.185 0.334 -7.538 1.00 95.50 94 VAL A CA 1
ATOM 702 C C . VAL A 1 94 ? 4.770 0.863 -7.316 1.00 95.50 94 VAL A C 1
ATOM 704 O O . VAL A 1 94 ? 3.820 0.129 -7.550 1.00 95.50 94 VAL A O 1
ATOM 707 N N . ILE A 1 95 ? 4.618 2.128 -6.933 1.00 95.25 95 ILE A N 1
ATOM 708 C CA . ILE A 1 95 ? 3.334 2.814 -6.768 1.00 95.25 95 ILE A CA 1
ATOM 709 C C . ILE A 1 95 ? 3.246 3.893 -7.858 1.00 95.25 95 ILE A C 1
ATOM 711 O O . ILE A 1 95 ? 3.594 5.055 -7.620 1.00 95.25 95 ILE A O 1
ATOM 715 N N . PRO A 1 96 ? 2.910 3.506 -9.103 1.00 92.88 96 PRO A N 1
ATOM 716 C CA . PRO A 1 96 ? 2.746 4.461 -10.194 1.00 92.88 96 PRO A CA 1
ATOM 717 C C . PRO A 1 96 ? 1.552 5.382 -9.922 1.00 92.88 96 PRO A C 1
ATOM 719 O O . PRO A 1 96 ? 0.654 5.016 -9.181 1.00 92.88 96 PRO A O 1
ATOM 722 N N . ASP A 1 97 ? 1.529 6.567 -10.535 1.00 90.69 97 ASP A N 1
ATOM 723 C CA . ASP A 1 97 ? 0.402 7.512 -10.418 1.00 90.69 97 ASP A CA 1
ATOM 724 C C . ASP A 1 97 ? -0.075 7.746 -8.969 1.00 90.69 97 ASP A C 1
ATOM 726 O O . ASP A 1 97 ? -1.256 7.893 -8.675 1.00 90.69 97 ASP A O 1
ATOM 730 N N . HIS A 1 98 ? 0.872 7.756 -8.029 1.00 90.25 98 HIS A N 1
ATOM 731 C CA . HIS A 1 98 ? 0.591 7.792 -6.596 1.00 90.25 98 HIS A CA 1
ATOM 732 C C . HIS A 1 98 ? -0.270 8.996 -6.164 1.00 90.25 98 HIS A C 1
ATOM 734 O O . HIS A 1 98 ? -0.922 8.931 -5.133 1.00 90.25 98 HIS A O 1
ATOM 740 N N . GLY A 1 99 ? -0.275 10.091 -6.938 1.00 89.44 99 GLY A N 1
ATOM 741 C CA . GLY A 1 99 ? -1.141 11.248 -6.700 1.00 89.44 99 GLY A CA 1
ATOM 742 C C . GLY A 1 99 ? -2.581 11.056 -7.184 1.00 89.44 99 GLY A C 1
ATOM 743 O O . GLY A 1 99 ? -3.485 11.588 -6.555 1.00 89.44 99 GLY A O 1
ATOM 744 N N . GLY A 1 100 ? -2.803 10.297 -8.264 1.00 89.06 100 GLY A N 1
ATOM 745 C CA . GLY A 1 100 ? -4.143 9.943 -8.747 1.00 89.06 100 GLY A CA 1
ATOM 746 C C . GLY A 1 100 ? -4.802 8.816 -7.947 1.00 89.06 100 GLY A C 1
ATOM 747 O O . GLY A 1 100 ? -6.019 8.682 -7.973 1.00 89.06 100 GLY A O 1
ATOM 748 N N . GLN A 1 101 ? -4.004 8.025 -7.222 1.00 91.62 101 GLN A N 1
ATOM 749 C CA . GLN A 1 101 ? -4.486 6.980 -6.312 1.00 91.62 101 GLN A CA 1
ATOM 750 C C . GLN A 1 101 ? -4.762 7.481 -4.883 1.00 91.62 101 GLN A C 1
ATOM 752 O O . GLN A 1 101 ? -5.333 6.748 -4.083 1.00 91.62 101 GLN A O 1
ATOM 757 N N . GLU A 1 102 ? -4.314 8.686 -4.530 1.00 90.44 102 GLU A N 1
ATOM 758 C CA . GLU A 1 102 ? -4.500 9.248 -3.189 1.00 90.44 102 GLU A CA 1
ATOM 759 C C . GLU A 1 102 ? -5.959 9.670 -2.963 1.00 90.44 102 GLU A C 1
ATOM 761 O O . GLU A 1 102 ? -6.643 10.118 -3.885 1.00 90.44 102 GLU A O 1
ATOM 766 N N . TRP A 1 103 ? -6.432 9.566 -1.720 1.00 88.75 103 TRP A N 1
ATOM 767 C CA . TRP A 1 103 ? -7.749 10.075 -1.354 1.00 88.75 103 TRP A CA 1
ATOM 768 C C . TRP A 1 103 ? -7.766 11.606 -1.412 1.00 88.75 103 TRP A C 1
ATOM 770 O O . TRP A 1 103 ? -6.944 12.275 -0.779 1.00 88.75 103 TRP A O 1
ATOM 780 N N . ASP A 1 104 ? -8.747 12.171 -2.122 1.00 87.25 104 ASP A N 1
ATOM 78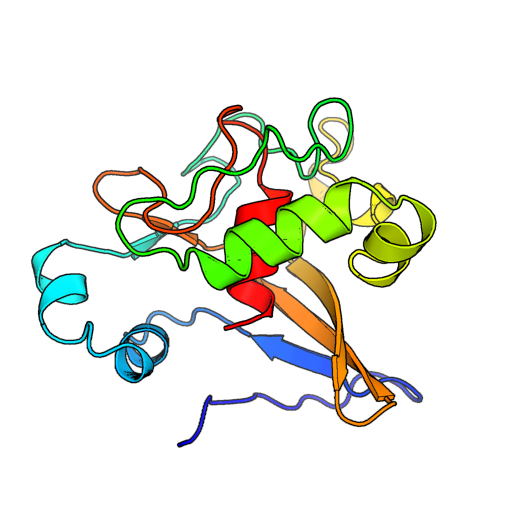1 C CA . ASP A 1 104 ? -9.013 13.611 -2.139 1.00 87.25 104 ASP A CA 1
ATOM 782 C C . ASP A 1 104 ? -10.342 13.919 -1.424 1.00 87.25 104 ASP A C 1
ATOM 784 O O . ASP A 1 104 ? -11.416 13.694 -1.989 1.00 87.25 104 ASP A O 1
ATOM 788 N N . PRO A 1 105 ? -10.308 14.496 -0.206 1.00 83.81 105 PRO A N 1
ATOM 789 C CA . PRO A 1 105 ? -11.514 14.902 0.516 1.00 83.81 105 PRO A CA 1
ATOM 790 C C . PRO A 1 105 ? -12.384 15.913 -0.242 1.00 83.81 105 PRO A C 1
ATOM 792 O O . PRO A 1 105 ? -13.563 16.071 0.071 1.00 83.81 105 PRO A O 1
ATOM 795 N N . LYS A 1 106 ? -11.817 16.634 -1.218 1.00 87.00 106 LYS A N 1
ATOM 796 C CA . LYS A 1 106 ? -12.552 17.601 -2.045 1.00 87.00 106 LYS A CA 1
ATOM 797 C C . LYS A 1 106 ? -13.275 16.944 -3.216 1.00 87.00 106 LYS A C 1
ATOM 799 O O . LYS A 1 106 ? -14.126 17.600 -3.813 1.00 87.00 106 LYS A O 1
ATOM 804 N N . ARG A 1 107 ? -12.910 15.706 -3.557 1.00 86.31 107 ARG A N 1
ATOM 805 C CA . ARG A 1 107 ? -13.423 14.949 -4.706 1.00 86.31 107 ARG A CA 1
ATOM 806 C C . ARG A 1 107 ? -13.702 13.490 -4.319 1.00 86.31 107 ARG A C 1
ATOM 808 O O . ARG A 1 107 ? -13.115 12.577 -4.898 1.00 86.31 107 ARG A O 1
ATOM 815 N N . PRO A 1 108 ? -14.573 13.238 -3.325 1.00 83.38 108 PRO A N 1
ATOM 816 C CA . PRO A 1 108 ? -14.875 11.881 -2.868 1.00 83.38 108 PRO A CA 1
ATOM 817 C C . PRO A 1 108 ? -15.468 10.987 -3.971 1.00 83.38 108 PRO A C 1
ATOM 819 O O . PRO A 1 108 ? -15.368 9.769 -3.886 1.00 83.38 108 PRO A O 1
ATOM 822 N N . GLU A 1 109 ? -16.065 11.568 -5.013 1.00 83.88 109 GLU A N 1
ATOM 823 C CA . GLU A 1 109 ? -16.593 10.859 -6.182 1.00 83.88 109 GLU A CA 1
ATOM 824 C C . GLU A 1 109 ? -15.520 10.202 -7.062 1.00 83.88 109 GLU A C 1
ATOM 826 O O . GLU A 1 109 ? -15.836 9.275 -7.808 1.00 83.88 109 GLU A O 1
ATOM 831 N N . ASP A 1 110 ? -14.265 10.652 -6.969 1.00 85.19 110 ASP A N 1
ATOM 832 C CA . ASP A 1 110 ? -13.140 10.037 -7.681 1.00 85.19 110 ASP A CA 1
ATOM 833 C C . ASP A 1 110 ? -12.698 8.725 -7.022 1.00 85.19 110 ASP A C 1
ATOM 835 O O . ASP A 1 110 ? -12.035 7.894 -7.650 1.00 85.19 110 ASP A O 1
ATOM 839 N N . TYR A 1 111 ? -13.065 8.517 -5.755 1.00 85.94 111 TYR A N 1
ATOM 840 C CA . TYR A 1 111 ? -12.697 7.316 -5.031 1.00 85.94 111 TYR A CA 1
ATOM 841 C C . TYR A 1 111 ? -13.469 6.098 -5.547 1.00 85.94 111 TYR A C 1
ATOM 843 O O . TYR A 1 111 ? -14.668 5.943 -5.318 1.00 85.94 111 TYR A O 1
ATOM 851 N N . ALA A 1 112 ? -12.750 5.184 -6.199 1.00 85.56 112 ALA A N 1
ATOM 852 C CA . ALA A 1 112 ? -13.310 3.938 -6.721 1.00 85.56 112 ALA A CA 1
ATOM 853 C C . ALA A 1 112 ? -13.026 2.704 -5.841 1.00 85.56 112 ALA A C 1
ATOM 855 O O . ALA A 1 112 ? -13.485 1.611 -6.171 1.00 85.56 112 ALA A O 1
ATOM 856 N N . GLY A 1 113 ? -12.244 2.844 -4.760 1.00 87.50 113 GLY A N 1
ATOM 857 C CA . GLY A 1 113 ? -11.785 1.704 -3.951 1.00 87.50 113 GLY A CA 1
ATOM 858 C C . GLY A 1 113 ? -10.868 0.741 -4.708 1.00 87.50 113 GLY A C 1
ATOM 859 O O . GLY A 1 113 ? -10.842 -0.452 -4.410 1.00 87.50 113 GLY A O 1
ATOM 860 N N . ILE A 1 114 ? -10.151 1.243 -5.717 1.00 89.75 114 ILE A N 1
ATOM 861 C CA . ILE A 1 114 ? -9.260 0.465 -6.580 1.00 89.75 114 ILE A CA 1
ATOM 862 C C . ILE A 1 114 ? -7.873 1.099 -6.556 1.00 89.75 114 ILE A C 1
ATOM 864 O O . ILE A 1 114 ? -7.729 2.294 -6.795 1.00 89.75 114 ILE A O 1
ATOM 868 N N . PHE A 1 115 ? -6.862 0.264 -6.331 1.00 92.62 115 PHE A N 1
ATOM 869 C CA . PHE A 1 115 ? -5.451 0.638 -6.295 1.00 92.62 115 PHE A CA 1
ATOM 870 C C . PHE A 1 115 ? -4.658 -0.234 -7.252 1.00 92.62 115 PHE A C 1
ATOM 872 O O . PHE A 1 115 ? -5.068 -1.352 -7.566 1.00 92.62 115 PHE A O 1
ATOM 879 N N . HIS A 1 116 ? -3.503 0.238 -7.704 1.00 93.94 116 HIS A N 1
ATOM 880 C CA . HIS A 1 116 ? -2.605 -0.570 -8.502 1.00 93.94 116 HIS A CA 1
ATOM 881 C C . HIS A 1 116 ? -1.125 -0.345 -8.191 1.00 93.94 116 HIS A C 1
ATOM 883 O O . HIS A 1 116 ? -0.660 0.760 -7.905 1.00 93.94 116 HIS A O 1
ATOM 889 N N . PHE A 1 117 ? -0.387 -1.446 -8.269 1.00 95.38 117 PHE A N 1
ATOM 890 C CA . PHE A 1 117 ? 1.014 -1.564 -7.900 1.00 95.38 117 PHE A CA 1
ATOM 891 C C . PHE A 1 117 ? 1.779 -2.288 -8.998 1.00 95.38 117 PHE A C 1
ATOM 893 O O . PHE A 1 117 ? 1.237 -3.132 -9.707 1.00 95.38 117 PHE A O 1
ATOM 900 N N . ARG A 1 118 ? 3.071 -2.005 -9.129 1.00 95.38 118 ARG A N 1
ATOM 901 C CA . ARG A 1 118 ? 3.934 -2.644 -10.117 1.00 95.38 118 ARG A CA 1
ATOM 902 C C . ARG A 1 118 ? 5.024 -3.464 -9.466 1.00 95.38 118 ARG A C 1
ATOM 904 O O . ARG A 1 118 ? 5.827 -2.959 -8.687 1.00 95.38 118 ARG A O 1
ATOM 911 N N . PHE A 1 119 ? 5.128 -4.715 -9.897 1.00 93.94 119 PHE A N 1
ATOM 912 C CA . PHE A 1 119 ? 6.175 -5.627 -9.452 1.00 93.94 119 PHE A CA 1
ATOM 913 C C . PHE A 1 119 ? 6.997 -6.120 -10.634 1.00 93.94 119 PHE A C 1
ATOM 915 O O . PHE A 1 119 ? 6.458 -6.474 -11.683 1.00 93.94 119 PHE A O 1
ATOM 922 N N . CYS A 1 120 ? 8.316 -6.175 -10.467 1.00 91.00 120 CYS A N 1
ATOM 923 C CA . CYS A 1 120 ? 9.193 -6.782 -11.457 1.00 91.00 120 CYS A CA 1
ATOM 924 C C . CYS A 1 120 ? 9.278 -8.290 -11.207 1.00 91.00 120 CYS A C 1
ATOM 926 O O . CYS A 1 120 ? 9.780 -8.732 -10.174 1.00 91.00 120 CYS A O 1
ATOM 928 N N . ARG A 1 121 ? 8.814 -9.094 -12.164 1.00 88.00 121 ARG A N 1
ATOM 929 C CA . ARG A 1 121 ? 8.903 -10.556 -12.121 1.00 88.00 121 ARG A CA 1
ATOM 930 C C . ARG A 1 121 ? 9.523 -11.057 -13.415 1.00 88.00 121 ARG A C 1
ATOM 932 O O . ARG A 1 121 ? 9.014 -10.782 -14.499 1.00 88.00 121 ARG A O 1
ATOM 939 N N . PHE A 1 122 ? 10.617 -11.809 -13.298 1.00 91.12 122 PHE A N 1
ATOM 940 C CA . PHE A 1 122 ? 11.372 -12.335 -14.445 1.00 91.12 122 PHE A CA 1
ATOM 941 C C . PHE A 1 122 ? 11.772 -11.246 -15.461 1.00 91.12 122 PHE A C 1
ATOM 943 O O . PHE A 1 122 ? 11.659 -11.439 -16.668 1.00 91.12 122 PHE A O 1
ATOM 950 N N . GLY A 1 123 ? 12.199 -10.079 -14.965 1.00 90.19 123 GLY A N 1
ATOM 951 C CA . GLY A 1 123 ? 12.636 -8.949 -15.794 1.00 90.19 123 GLY A CA 1
ATOM 952 C C . GLY A 1 123 ? 11.509 -8.146 -16.452 1.00 90.19 123 GLY A C 1
ATOM 953 O O . GLY A 1 123 ? 11.794 -7.200 -17.180 1.00 90.19 123 GLY A O 1
ATOM 954 N N . ALA A 1 124 ? 10.242 -8.487 -16.198 1.00 89.69 124 ALA A N 1
ATOM 955 C CA . ALA A 1 124 ? 9.086 -7.764 -16.716 1.00 89.69 124 ALA A CA 1
ATOM 956 C C . ALA A 1 124 ? 8.283 -7.118 -15.582 1.00 89.69 124 ALA A C 1
ATOM 958 O O . ALA A 1 124 ? 8.026 -7.746 -14.554 1.00 89.69 124 ALA A O 1
ATOM 959 N N . TRP A 1 125 ? 7.843 -5.879 -15.797 1.00 91.00 125 TRP A N 1
ATOM 960 C CA . TRP A 1 125 ? 6.907 -5.207 -14.901 1.00 91.00 125 TRP A CA 1
ATOM 961 C C . TRP A 1 125 ? 5.494 -5.762 -15.100 1.00 91.00 125 TRP A C 1
ATOM 963 O O . TRP A 1 125 ? 4.986 -5.833 -16.220 1.00 91.00 125 TRP A O 1
ATOM 973 N N . LEU A 1 126 ? 4.883 -6.172 -13.997 1.00 91.81 126 LEU A N 1
ATOM 974 C CA . LEU A 1 126 ? 3.498 -6.606 -13.892 1.00 91.81 126 LEU A CA 1
ATOM 975 C C . LEU A 1 126 ? 2.719 -5.509 -13.187 1.00 91.81 126 LEU A C 1
ATOM 977 O O . LEU A 1 126 ? 3.189 -5.021 -12.164 1.00 91.81 126 LEU A O 1
ATOM 981 N N . ASP A 1 127 ? 1.558 -5.154 -13.723 1.00 92.19 127 ASP A N 1
ATOM 982 C CA . ASP A 1 127 ? 0.640 -4.220 -13.077 1.00 92.19 127 ASP A CA 1
ATOM 983 C C . ASP A 1 127 ? -0.387 -5.043 -12.289 1.00 92.19 127 ASP A C 1
ATOM 985 O O . ASP A 1 127 ? -1.005 -5.956 -12.838 1.00 92.19 127 ASP A O 1
ATOM 989 N N . VAL A 1 128 ? -0.509 -4.803 -10.992 1.00 91.94 128 VAL A N 1
ATOM 990 C CA . VAL A 1 128 ? -1.374 -5.551 -10.081 1.00 91.94 128 VAL A CA 1
ATOM 991 C C . VAL A 1 128 ? -2.407 -4.592 -9.533 1.00 91.94 128 VAL A C 1
ATOM 993 O O . VAL A 1 128 ? -2.060 -3.672 -8.806 1.00 91.94 128 VAL A O 1
ATOM 996 N N . VAL A 1 129 ? -3.666 -4.823 -9.879 1.00 91.25 129 VAL A N 1
ATOM 997 C CA . VAL A 1 129 ? -4.811 -4.016 -9.470 1.00 91.25 129 VAL A CA 1
ATOM 998 C C . VAL A 1 129 ? -5.529 -4.730 -8.332 1.00 91.25 129 VAL A C 1
ATOM 1000 O O . VAL A 1 129 ? -5.842 -5.916 -8.448 1.00 91.25 129 VAL A O 1
ATOM 1003 N N . ILE A 1 130 ? -5.802 -4.023 -7.244 1.00 90.06 130 ILE A N 1
ATOM 1004 C CA . ILE A 1 130 ? -6.439 -4.557 -6.042 1.00 90.06 130 ILE A CA 1
ATOM 1005 C C . ILE A 1 130 ? -7.615 -3.682 -5.614 1.00 90.06 130 ILE A C 1
ATOM 1007 O O . ILE A 1 130 ? -7.635 -2.487 -5.899 1.00 90.06 130 ILE A O 1
ATOM 1011 N N . ASP A 1 131 ? -8.574 -4.269 -4.900 1.00 89.94 131 ASP A N 1
ATOM 1012 C CA . ASP A 1 131 ? -9.541 -3.485 -4.124 1.00 89.94 131 ASP A CA 1
ATOM 1013 C C . ASP A 1 131 ? -8.943 -3.013 -2.783 1.00 89.94 131 ASP A C 1
ATOM 1015 O O . ASP A 1 131 ? -7.881 -3.478 -2.357 1.00 89.94 131 ASP A O 1
ATOM 1019 N N . ASP A 1 132 ? -9.648 -2.134 -2.083 1.00 90.12 132 ASP A N 1
ATOM 1020 C CA . ASP A 1 132 ? -9.234 -1.530 -0.814 1.00 90.12 132 ASP A CA 1
ATOM 1021 C C . ASP A 1 132 ? -9.523 -2.382 0.437 1.00 90.12 132 ASP A C 1
ATOM 1023 O O . ASP A 1 132 ? -9.142 -2.003 1.538 1.00 90.12 132 ASP A O 1
ATOM 1027 N N . ARG A 1 133 ? -10.170 -3.548 0.322 1.00 88.75 133 ARG A N 1
ATOM 1028 C CA . ARG A 1 133 ? -10.563 -4.333 1.503 1.00 88.75 133 ARG A CA 1
ATOM 1029 C C . ARG A 1 133 ? -9.370 -5.019 2.151 1.00 88.75 133 ARG A C 1
ATOM 1031 O O . ARG A 1 133 ? -8.713 -5.845 1.509 1.00 88.75 133 ARG A O 1
ATOM 1038 N N . LEU A 1 134 ? -9.129 -4.767 3.434 1.00 88.75 134 LEU A N 1
ATOM 1039 C CA . LEU A 1 134 ? -7.989 -5.332 4.160 1.00 88.75 134 LEU A CA 1
ATOM 1040 C C . LEU A 1 134 ? -8.426 -6.300 5.271 1.00 88.75 134 LEU A C 1
ATOM 1042 O O . LEU A 1 134 ? -9.426 -6.041 5.943 1.00 88.75 134 LEU A O 1
ATOM 1046 N N . PRO A 1 135 ? -7.697 -7.414 5.494 1.00 86.38 135 PRO A N 1
ATOM 1047 C CA . PRO A 1 135 ? -8.013 -8.355 6.567 1.00 86.38 135 PRO A CA 1
ATOM 1048 C C . PRO A 1 135 ? -7.865 -7.725 7.957 1.00 86.38 135 PRO A C 1
ATOM 1050 O O . PRO A 1 135 ? -6.790 -7.235 8.313 1.00 86.38 135 PRO A O 1
ATOM 1053 N N . THR A 1 136 ? -8.923 -7.811 8.765 1.00 83.81 136 THR A N 1
ATOM 1054 C CA . THR A 1 136 ? -8.949 -7.270 10.131 1.00 83.81 136 THR A CA 1
ATOM 1055 C C . THR A 1 136 ? -9.498 -8.244 11.157 1.00 83.81 136 THR A C 1
ATOM 1057 O O . THR A 1 136 ? -10.380 -9.033 10.843 1.00 83.81 136 THR A O 1
ATOM 1060 N N . ILE A 1 137 ? -9.011 -8.162 12.396 1.00 82.12 137 ILE A N 1
ATOM 1061 C CA . ILE A 1 137 ? -9.591 -8.824 13.573 1.00 82.12 137 ILE A CA 1
ATOM 1062 C C . ILE A 1 137 ? -10.031 -7.721 14.531 1.00 82.12 137 ILE A C 1
ATOM 1064 O O . ILE A 1 137 ? -9.220 -6.873 14.895 1.00 82.12 137 ILE A O 1
ATOM 1068 N N . ASN A 1 138 ? -11.302 -7.720 14.940 1.00 82.88 138 ASN A N 1
ATOM 1069 C CA . ASN A 1 138 ? -11.878 -6.680 15.807 1.00 82.88 138 ASN A CA 1
ATOM 1070 C C . ASN A 1 138 ? -11.626 -5.245 15.288 1.00 82.88 138 ASN A C 1
ATOM 1072 O O . ASN A 1 138 ? -11.346 -4.343 16.072 1.00 82.88 138 ASN A O 1
ATOM 1076 N N . GLY A 1 139 ? -11.668 -5.048 13.964 1.00 81.06 139 GLY A N 1
ATOM 1077 C CA . GLY A 1 139 ? -11.412 -3.751 13.322 1.00 81.06 139 GLY A CA 1
ATOM 1078 C C . GLY A 1 139 ? -9.935 -3.347 13.233 1.00 81.06 139 GLY A C 1
ATOM 1079 O O . GLY A 1 139 ? -9.636 -2.268 12.737 1.00 81.06 139 GLY A O 1
ATOM 1080 N N . GLN A 1 140 ? -8.998 -4.193 13.674 1.00 84.56 140 GLN A N 1
ATOM 1081 C CA . GLN A 1 140 ? -7.560 -3.922 13.593 1.00 84.56 140 GLN A CA 1
ATOM 1082 C C . GLN A 1 140 ? -6.895 -4.709 12.464 1.00 84.56 140 GLN A C 1
ATOM 1084 O O . GLN A 1 140 ? -7.156 -5.903 12.297 1.00 84.56 140 GLN A O 1
ATOM 1089 N N . LEU A 1 141 ? -6.001 -4.051 11.718 1.00 87.75 141 LEU A N 1
ATOM 1090 C CA . LEU A 1 141 ? -5.176 -4.684 10.688 1.00 87.75 141 LEU A CA 1
ATOM 1091 C C . LEU A 1 141 ? -4.247 -5.736 11.305 1.00 87.75 141 LEU A C 1
ATOM 1093 O O . LEU A 1 141 ? -3.589 -5.504 12.317 1.00 87.75 141 LEU A O 1
ATOM 1097 N N . ILE A 1 142 ? -4.195 -6.911 10.679 1.00 86.75 142 ILE A N 1
ATOM 1098 C CA . ILE A 1 142 ? -3.465 -8.080 11.213 1.00 86.75 142 ILE A CA 1
ATOM 1099 C C . ILE A 1 142 ? -2.136 -8.336 10.499 1.00 86.75 142 ILE A C 1
ATOM 1101 O O . ILE A 1 142 ? -1.279 -9.063 11.005 1.00 86.75 142 ILE A O 1
ATOM 1105 N N . PHE A 1 143 ? -1.988 -7.736 9.324 1.00 88.62 143 PHE A N 1
ATOM 1106 C CA . PHE A 1 143 ? -0.819 -7.780 8.457 1.00 88.62 143 PHE A CA 1
ATOM 1107 C C . PHE A 1 143 ? -0.014 -6.476 8.592 1.00 88.62 143 PHE A C 1
ATOM 1109 O O . PHE A 1 143 ? -0.195 -5.744 9.572 1.00 88.62 143 PHE A O 1
ATOM 1116 N N . CYS A 1 144 ? 0.892 -6.198 7.656 1.00 90.06 144 CYS A N 1
ATOM 1117 C CA . CYS A 1 144 ? 1.688 -4.982 7.652 1.00 90.06 144 CYS A CA 1
ATOM 1118 C C . CYS A 1 144 ? 0.787 -3.742 7.642 1.00 90.06 144 CYS A C 1
ATOM 1120 O O . CYS A 1 144 ? -0.201 -3.703 6.912 1.00 90.06 144 CYS A O 1
ATOM 1122 N N . HIS A 1 145 ? 1.107 -2.765 8.490 1.00 91.69 145 HIS A N 1
ATOM 1123 C CA . HIS A 1 145 ? 0.373 -1.506 8.621 1.00 91.69 145 HIS A CA 1
ATOM 1124 C C . HIS A 1 145 ? 1.268 -0.400 9.187 1.00 91.69 145 HIS A C 1
ATOM 1126 O O . HIS A 1 145 ? 2.286 -0.686 9.823 1.00 91.69 145 HIS A O 1
ATOM 1132 N N . SER A 1 146 ? 0.876 0.859 8.987 1.00 91.31 146 SER A N 1
ATOM 1133 C CA . SER A 1 146 ? 1.585 2.005 9.556 1.00 91.31 146 SER A CA 1
ATOM 1134 C C . SER A 1 146 ? 1.285 2.201 11.036 1.00 91.31 146 SER A C 1
ATOM 1136 O O . SER A 1 146 ? 0.268 1.749 11.560 1.00 91.31 146 SER A O 1
ATOM 1138 N N . ALA A 1 147 ? 2.216 2.849 11.736 1.00 87.00 147 ALA A N 1
ATOM 1139 C CA . ALA A 1 147 ? 1.954 3.372 13.073 1.00 87.00 147 ALA A CA 1
ATOM 1140 C C . ALA A 1 147 ? 0.949 4.536 13.022 1.00 87.00 147 ALA A C 1
ATOM 1142 O O . ALA A 1 147 ? 0.214 4.750 13.983 1.00 87.00 147 ALA A O 1
ATOM 1143 N N . GLU A 1 148 ? 0.902 5.264 11.903 1.00 90.56 148 GLU A N 1
ATOM 1144 C CA . GLU A 1 148 ? -0.148 6.236 11.624 1.00 90.56 148 GLU A CA 1
ATOM 1145 C C . GLU A 1 148 ? -1.404 5.497 11.150 1.00 90.56 148 GLU A C 1
ATOM 1147 O O . GLU A 1 148 ? -1.432 4.885 10.085 1.00 90.56 148 GLU A O 1
ATOM 1152 N N . HIS A 1 149 ? -2.473 5.565 11.943 1.00 87.00 149 HIS A N 1
ATOM 1153 C CA . HIS A 1 149 ? -3.705 4.804 11.701 1.00 87.00 149 HIS A CA 1
ATOM 1154 C C . HIS A 1 149 ? -4.435 5.173 10.405 1.00 87.00 149 HIS A C 1
ATOM 1156 O O . HIS A 1 149 ? -5.280 4.406 9.945 1.00 87.00 149 HIS A O 1
ATOM 1162 N N . ARG A 1 150 ? -4.136 6.344 9.838 1.00 91.06 150 ARG A N 1
ATOM 1163 C CA . ARG A 1 150 ? -4.702 6.811 8.572 1.00 91.06 150 ARG A CA 1
ATOM 1164 C C . ARG A 1 150 ? -3.886 6.405 7.353 1.00 91.06 150 ARG A C 1
ATOM 1166 O O . ARG A 1 150 ? -4.329 6.681 6.249 1.00 91.06 150 ARG A O 1
ATOM 1173 N N . GLU A 1 151 ? -2.722 5.785 7.515 1.00 93.12 151 GLU A N 1
ATOM 1174 C CA . GLU A 1 151 ? -1.810 5.500 6.410 1.00 93.12 151 GLU A CA 1
ATOM 1175 C C . GLU A 1 151 ? -1.851 4.030 5.970 1.00 93.12 151 GLU A C 1
ATOM 1177 O O . GLU A 1 151 ? -1.640 3.112 6.767 1.00 93.12 151 GLU A O 1
ATOM 1182 N N . PHE A 1 152 ? -2.083 3.805 4.671 1.00 93.94 152 PHE A N 1
ATOM 1183 C CA . PHE A 1 152 ? -2.405 2.472 4.147 1.00 93.94 152 PHE A CA 1
ATOM 1184 C C . PHE A 1 152 ? -1.505 1.957 3.014 1.00 93.94 152 PHE A 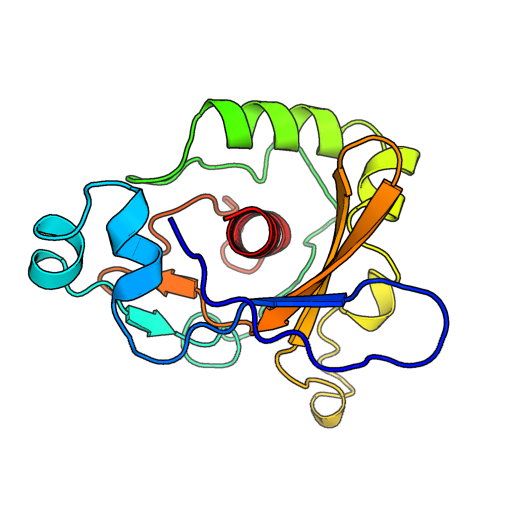C 1
ATOM 1186 O O . PHE A 1 152 ? -1.733 0.836 2.546 1.00 93.94 152 PHE A O 1
ATOM 1193 N N . TRP A 1 153 ? -0.472 2.694 2.575 1.00 94.44 153 TRP A N 1
ATOM 1194 C CA . TRP A 1 153 ? 0.386 2.243 1.465 1.00 94.44 153 TRP A CA 1
ATOM 1195 C C . TRP A 1 153 ? 1.006 0.862 1.706 1.00 94.44 153 TRP A C 1
ATOM 1197 O O . TRP A 1 153 ? 1.022 0.037 0.793 1.00 94.44 153 TRP A O 1
ATOM 1207 N N . CYS A 1 154 ? 1.498 0.584 2.916 1.00 93.38 154 CYS A N 1
ATOM 1208 C CA . CYS A 1 154 ? 2.193 -0.665 3.228 1.00 93.38 154 CYS A CA 1
ATOM 1209 C C . CYS A 1 154 ? 1.226 -1.856 3.291 1.00 93.38 154 CYS A C 1
ATOM 1211 O O . CYS A 1 154 ? 1.525 -2.921 2.745 1.00 93.38 154 CYS A O 1
ATOM 1213 N N . SER A 1 155 ? 0.034 -1.647 3.850 1.00 93.00 155 SER A N 1
ATOM 1214 C CA . SER A 1 155 ? -1.036 -2.645 3.923 1.00 93.00 155 SER A CA 1
ATOM 1215 C C . SER A 1 155 ? -1.552 -3.032 2.533 1.00 93.00 155 SER A C 1
ATOM 1217 O O . SER A 1 155 ? -1.714 -4.213 2.218 1.00 93.00 155 SER A O 1
ATOM 1219 N N . LEU A 1 156 ? -1.784 -2.035 1.672 1.00 94.19 156 LEU A N 1
ATOM 1220 C CA . LEU A 1 156 ? -2.229 -2.244 0.292 1.00 94.19 156 LEU A CA 1
ATOM 1221 C C . LEU A 1 156 ? -1.125 -2.879 -0.565 1.00 94.19 156 LEU A C 1
ATOM 1223 O O . LEU A 1 156 ? -1.401 -3.783 -1.356 1.00 94.19 156 LEU A O 1
ATOM 1227 N N . LEU A 1 157 ? 0.132 -2.476 -0.367 1.00 94.50 157 LEU A N 1
ATOM 1228 C CA . LEU A 1 157 ? 1.272 -3.072 -1.059 1.00 94.50 157 LEU A CA 1
ATOM 1229 C C . LEU A 1 157 ? 1.452 -4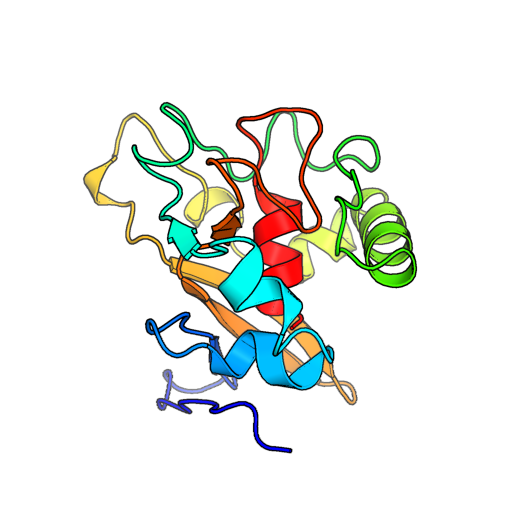.553 -0.691 1.00 94.50 157 LEU A C 1
ATOM 1231 O O . LEU A 1 157 ? 1.713 -5.364 -1.582 1.00 94.50 157 LEU A O 1
ATOM 1235 N N . GLU A 1 158 ? 1.286 -4.930 0.584 1.00 91.56 158 GLU A N 1
ATOM 1236 C CA . GLU A 1 158 ? 1.335 -6.341 0.999 1.00 91.56 158 GLU A CA 1
ATOM 1237 C C . GLU A 1 158 ? 0.209 -7.148 0.355 1.00 91.56 158 GLU A C 1
ATOM 1239 O O . GLU A 1 158 ? 0.456 -8.232 -0.178 1.00 91.56 158 GLU A O 1
ATOM 1244 N N . LYS A 1 159 ? -1.010 -6.595 0.311 1.00 90.62 159 LYS A N 1
ATOM 1245 C CA . LYS A 1 159 ? -2.140 -7.228 -0.379 1.00 90.62 159 LYS A CA 1
ATOM 1246 C C . LYS A 1 159 ? -1.869 -7.440 -1.869 1.00 90.62 159 LYS A C 1
ATOM 1248 O O . LYS A 1 159 ? -2.231 -8.484 -2.398 1.00 90.62 159 LYS A O 1
ATOM 1253 N N . ALA A 1 160 ? -1.242 -6.481 -2.546 1.00 91.31 160 ALA A N 1
ATOM 1254 C CA . ALA A 1 160 ? -0.895 -6.616 -3.960 1.00 91.31 160 ALA A CA 1
ATOM 1255 C C . ALA A 1 160 ? 0.229 -7.637 -4.214 1.00 91.31 160 ALA A C 1
ATOM 1257 O O . ALA A 1 160 ? 0.332 -8.175 -5.317 1.00 91.31 160 ALA A O 1
ATOM 1258 N N . TYR A 1 161 ? 1.081 -7.895 -3.218 1.00 89.75 161 TYR A N 1
ATOM 1259 C CA . TYR A 1 161 ? 2.162 -8.873 -3.324 1.00 89.75 161 TYR A CA 1
ATOM 1260 C C . TYR A 1 161 ? 1.699 -10.325 -3.091 1.00 89.75 161 TYR A C 1
ATOM 1262 O O . TYR A 1 161 ? 2.304 -11.245 -3.650 1.00 89.75 161 TYR A O 1
ATOM 1270 N N . ALA A 1 162 ? 0.666 -10.525 -2.263 1.00 84.69 162 ALA A N 1
ATOM 1271 C CA . ALA A 1 162 ? 0.125 -11.831 -1.864 1.00 84.69 162 ALA A CA 1
ATOM 1272 C C . ALA A 1 162 ? -0.621 -12.575 -2.993 1.00 84.69 162 ALA A C 1
ATOM 1274 O O . ALA A 1 162 ? -0.432 -13.813 -3.099 1.00 84.69 162 ALA A O 1
#

Foldseek 3Di:
DDPPFPQDDDPPDARETEQEPDVDPVVVVVLVCVPPLVVLVWWFDALDPLQDPAAWQDDVAQALQFKDFAQRRDPVLSVVSNVQSVDPVRVCQFQPPNVLQTDDPVCNVSDPQKGWTWDQDPNDIHIYIYGRTAIDGPSHGRGIGGPPSRHCNSRVSVSSVD

InterPro domains:
  IPR000169 Cysteine peptidase, cysteine active site [PS00139] (69-80)
  IPR001300 Peptidase C2, calpain, catalytic domain [PF00648] (49-162)
  IPR001300 Peptidase C2, calpain, catalytic domain [PS50203] (50-162)
  IPR001300 Peptidase C2, calpain, catalytic domain [SM00230] (13-162)
  IPR022684 Peptidase C2, calpain family [PR00704] (45-67)
  IPR022684 Peptidase C2, calpain family [PR00704] (69-85)
  IPR022684 Peptidase C2, calpain family [PR00704] (111-136)
  IPR022684 Peptidase C2, calpain family [PR00704] (141-162)
  IPR022684 Peptidase C2, calpain family [PTHR10183] (49-162)
  IPR038765 Papain-like cysteine peptidase superfamily [SSF54001] (49-162)

Organism: Chiloscyllium punctatum (NCBI:txid137246)

Sequence (162 aa):
MPISFCRLPCGARSRCVFVFWHSCNRVLTGAGLTGKASLLGAWGLPLSGELCEDPRLFVDGISSRDLNQGSLGNCWFVAACSCLATESSLWKKVIPDHGGQEWDPKRPEDYAGIFHFRFCRFGAWLDVVIDDRLPTINGQLIFCHSAEHREFWCSLLEKAYA